Protein AF-A0A2S0K3C7-F1 (afdb_monomer_lite)

Radius of gyration: 15.17 Å; chains: 1; bounding box: 35×26×42 Å

Foldseek 3Di:
DAWDKDKDKAKDFLVLLVLLLQLLVVLLVCLVCLVDDLVNLLVSLVVSPPRNLCRVQVDDDSVLQSVQSVVQSVPDDPVNSVVVSVLSVQQSVQSVVVSVVCVVLVFGMWIWMFIWTGPDVPRSDIGTRDIDTPWTAHPVRDTDD

Sequence (145 aa):
MGFYTTTRIITATKSQLDAMCYAQEDFVNILDNKTTQDSIIRNTFASYGGAVIPLVFAVSTVASVALGVISLIGSLNAAELLQGITDAKEGHRQLLKSYRTMVNFNAIQVNMTLTVNKERPGSELAYIKAVNVNWIMLPDGTKLM

pLDDT: mean 76.61, std 15.34, range [35.41, 96.62]

Organism: Lysinibacillus sphaericus (NCBI:txid1421)

Structure (mmCIF, N/CA/C/O backbone):
data_AF-A0A2S0K3C7-F1
#
_entry.id   AF-A0A2S0K3C7-F1
#
loop_
_atom_site.group_PDB
_atom_site.id
_atom_site.type_symbol
_atom_site.label_atom_id
_atom_site.label_alt_id
_atom_site.label_comp_id
_atom_site.label_asym_id
_atom_site.label_entity_id
_atom_site.label_seq_id
_atom_site.pdbx_PDB_ins_code
_atom_site.Cartn_x
_atom_site.Cartn_y
_atom_site.Cartn_z
_atom_site.occupancy
_atom_site.B_iso_or_equiv
_atom_site.auth_seq_id
_atom_site.auth_comp_id
_atom_site.auth_asym_id
_atom_site.auth_atom_id
_atom_site.pdbx_PDB_model_num
ATOM 1 N N . MET A 1 1 ? -7.102 10.023 19.936 1.00 48.47 1 MET A N 1
ATOM 2 C CA . MET A 1 1 ? -5.636 10.082 19.711 1.00 48.47 1 MET A CA 1
ATOM 3 C C . MET A 1 1 ? -5.457 9.905 18.215 1.00 48.47 1 MET A C 1
ATOM 5 O O . MET A 1 1 ? -6.046 8.983 17.675 1.00 48.47 1 MET A O 1
ATOM 9 N N . GLY A 1 2 ? -4.714 10.786 17.543 1.00 57.56 2 GLY A N 1
ATOM 10 C CA . GLY A 1 2 ? -4.603 10.765 16.079 1.00 57.56 2 GLY A CA 1
ATOM 11 C C . GLY A 1 2 ? -3.589 9.749 15.544 1.00 57.56 2 GLY A C 1
ATOM 12 O O . GLY A 1 2 ? -2.684 9.326 16.262 1.00 57.56 2 GLY A O 1
ATOM 13 N N . PHE A 1 3 ? -3.720 9.399 14.263 1.00 67.56 3 PHE A N 1
ATOM 14 C CA . PHE A 1 3 ? -2.749 8.571 13.547 1.00 67.56 3 PHE A CA 1
ATOM 15 C C . PHE A 1 3 ? -1.358 9.220 13.511 1.00 67.56 3 PHE A C 1
ATOM 17 O O . PHE A 1 3 ? -1.225 10.423 13.286 1.00 67.56 3 PHE A O 1
ATOM 24 N N . TYR A 1 4 ? -0.311 8.410 13.655 1.00 73.88 4 TYR A N 1
ATOM 25 C CA . TYR A 1 4 ? 1.067 8.834 13.428 1.00 73.88 4 TYR A CA 1
ATOM 26 C C . TYR A 1 4 ? 1.422 8.713 11.942 1.00 73.88 4 TYR A C 1
ATOM 28 O O . TYR A 1 4 ? 1.479 7.610 11.399 1.00 73.88 4 TYR A O 1
ATOM 36 N N . THR A 1 5 ? 1.693 9.833 11.280 1.00 81.81 5 THR A N 1
ATOM 37 C CA . THR A 1 5 ? 2.034 9.855 9.852 1.00 81.81 5 THR A CA 1
ATOM 38 C C . THR A 1 5 ? 3.548 9.792 9.638 1.00 81.81 5 THR A C 1
ATOM 40 O O . THR A 1 5 ? 4.309 10.510 10.282 1.00 81.81 5 THR A O 1
ATOM 43 N N . THR A 1 6 ? 4.004 8.958 8.703 1.00 83.19 6 THR A N 1
ATOM 44 C CA . THR A 1 6 ? 5.412 8.896 8.279 1.00 83.19 6 THR A CA 1
ATOM 45 C C . THR A 1 6 ? 5.523 8.691 6.772 1.00 83.19 6 THR A C 1
ATOM 47 O O . THR A 1 6 ? 4.583 8.223 6.136 1.00 83.19 6 THR A O 1
ATOM 50 N N . THR A 1 7 ? 6.673 9.033 6.196 1.00 86.50 7 THR A N 1
ATOM 51 C CA . THR A 1 7 ? 6.915 8.958 4.752 1.00 86.50 7 THR A CA 1
ATOM 52 C C . THR A 1 7 ? 8.056 7.992 4.451 1.00 86.50 7 THR A C 1
ATOM 54 O O . THR A 1 7 ? 9.051 7.959 5.175 1.00 86.50 7 THR A O 1
ATOM 57 N N . ARG A 1 8 ? 7.921 7.193 3.388 1.00 83.19 8 ARG A N 1
ATOM 58 C CA . ARG A 1 8 ? 8.917 6.207 2.948 1.00 83.19 8 ARG A CA 1
ATOM 59 C C . ARG A 1 8 ? 9.074 6.225 1.439 1.00 83.19 8 ARG A C 1
ATOM 61 O O . ARG A 1 8 ? 8.083 6.285 0.724 1.00 83.19 8 ARG A O 1
ATOM 68 N N . ILE A 1 9 ? 10.307 6.121 0.962 1.00 87.56 9 ILE A N 1
ATOM 69 C CA . ILE A 1 9 ? 10.588 5.913 -0.460 1.00 87.56 9 ILE A CA 1
ATOM 70 C C . ILE A 1 9 ? 10.733 4.413 -0.689 1.00 87.56 9 ILE A C 1
ATOM 72 O O . ILE A 1 9 ? 11.504 3.757 0.011 1.00 87.56 9 ILE A O 1
ATOM 76 N N . ILE A 1 10 ? 10.002 3.883 -1.665 1.00 86.00 10 ILE A N 1
ATOM 77 C CA . ILE A 1 10 ? 10.086 2.482 -2.076 1.00 86.00 10 ILE A CA 1
ATOM 78 C C . ILE A 1 10 ? 10.313 2.379 -3.581 1.00 86.00 10 ILE A C 1
ATOM 80 O O . ILE A 1 10 ? 9.926 3.268 -4.341 1.00 86.00 10 ILE A O 1
ATOM 84 N N . THR A 1 11 ? 10.896 1.261 -4.005 1.00 88.62 11 THR A N 1
ATOM 85 C CA . THR A 1 11 ? 10.889 0.822 -5.402 1.00 88.62 11 THR A CA 1
ATOM 86 C C . THR A 1 11 ? 10.107 -0.481 -5.471 1.00 88.62 11 THR A C 1
ATOM 88 O O . THR A 1 11 ? 10.440 -1.422 -4.755 1.00 88.62 11 THR A O 1
ATOM 91 N N . ALA A 1 12 ? 9.073 -0.526 -6.306 1.00 86.75 12 ALA A N 1
ATOM 92 C CA . ALA A 1 12 ? 8.174 -1.664 -6.442 1.00 86.75 12 ALA A CA 1
ATOM 93 C C . ALA A 1 12 ? 8.081 -2.127 -7.900 1.00 86.75 12 ALA A C 1
ATOM 95 O O . ALA A 1 12 ? 8.130 -1.323 -8.832 1.00 86.75 12 ALA A O 1
ATOM 96 N N . THR A 1 13 ? 7.928 -3.431 -8.105 1.00 89.12 13 THR A N 1
ATOM 97 C CA . THR A 1 13 ? 7.546 -4.013 -9.396 1.00 89.12 13 THR A CA 1
ATOM 98 C C . THR A 1 13 ? 6.034 -3.914 -9.614 1.00 89.12 13 THR A C 1
ATOM 100 O O . THR A 1 13 ? 5.266 -3.613 -8.698 1.00 89.12 13 THR A O 1
ATOM 103 N N . LYS A 1 14 ? 5.578 -4.237 -10.830 1.00 86.31 14 LYS A N 1
ATOM 104 C CA . LYS A 1 14 ? 4.145 -4.298 -11.157 1.00 86.31 14 LYS A CA 1
ATOM 105 C C . LYS A 1 14 ? 3.372 -5.274 -10.254 1.00 86.31 14 LYS A C 1
ATOM 107 O O . LYS A 1 14 ? 2.313 -4.910 -9.758 1.00 86.31 14 LYS A O 1
ATOM 112 N N . SER A 1 15 ? 3.907 -6.473 -10.002 1.00 82.25 15 SER A N 1
ATOM 113 C CA . SER A 1 15 ? 3.262 -7.476 -9.134 1.00 82.25 15 SER A CA 1
ATOM 114 C C . SER A 1 15 ? 3.203 -7.036 -7.673 1.00 82.25 15 SER A C 1
ATOM 116 O O . SER A 1 15 ? 2.220 -7.281 -6.984 1.00 82.25 15 SER A O 1
ATOM 118 N N . GLN A 1 16 ? 4.239 -6.343 -7.204 1.00 83.94 16 GLN A N 1
ATOM 119 C CA . GLN A 1 16 ? 4.273 -5.777 -5.861 1.00 83.94 16 GLN A CA 1
ATOM 120 C C . GLN A 1 16 ? 3.226 -4.674 -5.693 1.00 83.94 16 GLN A C 1
ATOM 122 O O . GLN A 1 16 ? 2.525 -4.638 -4.685 1.00 83.94 16 GLN A O 1
ATOM 127 N N . LEU A 1 17 ? 3.082 -3.810 -6.700 1.00 85.75 17 LEU A N 1
ATOM 128 C CA . LEU A 1 17 ? 2.095 -2.739 -6.684 1.00 85.75 17 LEU A CA 1
ATOM 129 C C . LEU A 1 17 ? 0.651 -3.257 -6.778 1.00 85.75 17 LEU A C 1
ATOM 131 O O . LEU A 1 17 ? -0.224 -2.724 -6.101 1.00 85.75 17 LEU A O 1
ATOM 135 N N . ASP A 1 18 ? 0.410 -4.304 -7.569 1.00 83.25 18 ASP A N 1
ATOM 136 C CA . ASP A 1 18 ? -0.885 -4.997 -7.648 1.00 83.25 18 ASP A CA 1
ATOM 137 C C . ASP A 1 18 ? -1.310 -5.533 -6.276 1.00 83.25 18 ASP A C 1
ATOM 139 O O . ASP A 1 18 ? -2.387 -5.241 -5.760 1.00 83.25 18 ASP A O 1
ATOM 143 N N . ALA A 1 19 ? -0.389 -6.228 -5.614 1.00 78.75 19 ALA A N 1
ATOM 144 C CA . ALA A 1 19 ? -0.638 -6.809 -4.310 1.00 78.75 19 ALA A CA 1
ATOM 145 C C . ALA A 1 19 ? -0.865 -5.731 -3.225 1.00 78.75 19 ALA A C 1
ATOM 147 O O . ALA A 1 19 ? -1.715 -5.904 -2.351 1.00 78.75 19 ALA A O 1
ATOM 148 N N . MET A 1 20 ? -0.181 -4.580 -3.315 1.00 82.00 20 MET A N 1
ATOM 149 C CA . MET A 1 20 ? -0.463 -3.406 -2.473 1.00 82.00 20 MET A CA 1
ATOM 150 C C . MET A 1 20 ? -1.863 -2.827 -2.715 1.00 82.00 20 MET A C 1
ATOM 152 O O . MET A 1 20 ? -2.504 -2.400 -1.756 1.00 82.00 20 MET A O 1
ATOM 156 N N . CYS A 1 21 ? -2.346 -2.809 -3.964 1.00 85.56 21 CYS A N 1
ATOM 157 C CA . CYS A 1 21 ? -3.703 -2.354 -4.274 1.00 85.56 21 CYS A CA 1
ATOM 158 C C . CYS A 1 21 ? -4.740 -3.239 -3.578 1.00 85.56 21 CYS A C 1
ATOM 160 O O . CYS A 1 21 ? -5.591 -2.695 -2.875 1.00 85.56 21 CYS A O 1
ATOM 162 N N . TYR A 1 22 ? -4.613 -4.566 -3.699 1.00 80.25 22 TYR A N 1
ATOM 163 C CA . TYR A 1 22 ? -5.510 -5.524 -3.045 1.00 80.25 22 TYR A CA 1
ATOM 164 C C . TYR A 1 22 ? -5.493 -5.401 -1.519 1.00 80.25 22 TYR A C 1
ATOM 166 O O . TYR A 1 22 ? -6.545 -5.273 -0.903 1.00 80.25 22 TYR A O 1
ATOM 174 N N . ALA A 1 23 ? -4.312 -5.354 -0.893 1.00 77.06 23 ALA A N 1
ATOM 175 C CA . ALA A 1 23 ? -4.233 -5.236 0.565 1.00 77.06 23 ALA A CA 1
ATOM 176 C C . ALA A 1 23 ? -4.848 -3.925 1.090 1.00 77.06 23 ALA A C 1
ATOM 178 O O . ALA A 1 23 ? -5.451 -3.902 2.164 1.00 77.06 23 ALA A O 1
ATOM 179 N N . GLN A 1 24 ? -4.703 -2.828 0.341 1.00 80.69 24 GLN A N 1
ATOM 180 C CA . GLN A 1 24 ? -5.302 -1.546 0.701 1.00 80.69 24 GLN A CA 1
ATOM 181 C C . GLN A 1 24 ? -6.828 -1.543 0.478 1.00 80.69 24 GLN A C 1
ATOM 183 O O . GLN A 1 24 ? -7.543 -0.939 1.274 1.00 80.69 24 GLN A O 1
ATOM 188 N N . GLU A 1 25 ? -7.331 -2.213 -0.563 1.00 82.56 25 GLU A N 1
ATOM 189 C CA . GLU A 1 25 ? -8.772 -2.401 -0.803 1.00 82.56 25 GLU A CA 1
ATOM 190 C C . GLU A 1 25 ? -9.428 -3.175 0.343 1.00 82.56 25 GLU A C 1
ATOM 192 O O . GLU A 1 25 ? -10.415 -2.723 0.923 1.00 82.56 25 GLU A O 1
ATOM 197 N N . ASP A 1 26 ? -8.824 -4.291 0.742 1.00 77.94 26 ASP A N 1
ATOM 198 C CA . ASP A 1 26 ? -9.311 -5.118 1.841 1.00 77.94 26 ASP A CA 1
ATOM 199 C C . ASP A 1 26 ? -9.280 -4.378 3.180 1.00 77.94 26 ASP A C 1
ATOM 201 O O . ASP A 1 26 ? -10.227 -4.464 3.964 1.00 77.94 26 ASP A O 1
ATOM 205 N N . PHE A 1 27 ? -8.242 -3.575 3.428 1.00 77.38 27 PHE A N 1
ATOM 206 C CA . PHE A 1 27 ? -8.202 -2.699 4.597 1.00 77.38 27 PHE A CA 1
ATOM 207 C C . PHE A 1 27 ? -9.350 -1.677 4.592 1.00 77.38 27 PHE A C 1
ATOM 209 O O . PHE A 1 27 ? -10.008 -1.493 5.617 1.00 77.38 27 PHE A O 1
ATOM 216 N N . VAL A 1 28 ? -9.634 -1.042 3.448 1.00 80.75 28 VAL A N 1
ATOM 217 C CA . VAL A 1 28 ? -10.775 -0.123 3.299 1.00 80.75 28 VAL A CA 1
ATOM 218 C C . VAL A 1 28 ? -12.096 -0.844 3.570 1.00 80.75 28 VAL A C 1
ATOM 220 O O . VAL A 1 28 ? -12.910 -0.332 4.337 1.00 80.75 28 VAL A O 1
ATOM 223 N N . ASN A 1 29 ? -12.287 -2.037 3.004 1.00 80.00 29 ASN A N 1
ATOM 224 C CA . ASN A 1 29 ? -13.496 -2.839 3.188 1.00 80.00 29 ASN A CA 1
ATOM 225 C C . ASN A 1 29 ? -13.717 -3.217 4.661 1.00 80.00 29 ASN A C 1
ATOM 227 O O . ASN A 1 29 ? -14.840 -3.131 5.160 1.00 80.00 29 ASN A O 1
ATOM 231 N N . ILE A 1 30 ? -12.646 -3.579 5.377 1.00 77.12 30 ILE A N 1
ATOM 232 C CA . ILE A 1 30 ? -12.694 -3.879 6.814 1.00 77.12 30 ILE A CA 1
ATOM 233 C C . ILE A 1 30 ? -13.058 -2.629 7.627 1.00 77.12 30 ILE A C 1
ATOM 235 O O . ILE A 1 30 ? -13.890 -2.714 8.530 1.00 77.12 30 ILE A O 1
ATOM 239 N N . LEU A 1 31 ? -12.469 -1.467 7.321 1.00 75.75 31 LEU A N 1
ATOM 240 C CA . LEU A 1 31 ? -12.779 -0.227 8.040 1.00 75.75 31 LEU A CA 1
ATOM 241 C C . LEU A 1 31 ? -14.207 0.276 7.776 1.00 75.75 31 LEU A C 1
ATOM 243 O O . LEU A 1 31 ? -14.865 0.755 8.702 1.00 75.75 31 LEU A O 1
ATOM 247 N N . ASP A 1 32 ? -14.686 0.172 6.534 1.00 76.38 32 ASP A N 1
ATOM 248 C CA . ASP A 1 32 ? -16.058 0.534 6.160 1.00 76.38 32 ASP A CA 1
ATOM 249 C C . ASP A 1 32 ? -17.079 -0.386 6.853 1.00 76.38 32 ASP A C 1
ATOM 251 O O . ASP A 1 32 ? -18.144 0.063 7.287 1.00 76.38 32 ASP A O 1
ATOM 255 N N . ASN A 1 33 ? -16.746 -1.669 7.017 1.00 71.75 33 ASN A N 1
ATOM 256 C CA . ASN A 1 33 ? -17.607 -2.665 7.635 1.00 71.75 33 ASN A CA 1
ATOM 257 C C . ASN A 1 33 ? -17.223 -2.896 9.107 1.00 71.75 33 ASN A C 1
ATOM 259 O O . ASN A 1 33 ? -16.632 -3.914 9.467 1.00 71.75 33 ASN A O 1
ATOM 263 N N . LYS A 1 34 ? -17.615 -1.964 9.989 1.00 59.50 34 LYS A N 1
ATOM 264 C CA . LYS A 1 34 ? -17.344 -1.996 11.449 1.00 59.50 34 LYS A CA 1
ATOM 265 C C . LYS A 1 34 ? -17.804 -3.271 12.179 1.00 59.50 34 LYS A C 1
ATOM 267 O O . LYS A 1 34 ? -17.478 -3.454 13.346 1.00 59.50 34 LYS A O 1
ATOM 272 N N . THR A 1 35 ? -18.596 -4.117 11.523 1.00 56.50 35 THR A N 1
ATOM 273 C CA . THR A 1 35 ? -19.078 -5.409 12.035 1.00 56.50 35 THR A CA 1
ATOM 274 C C . THR A 1 35 ? -18.253 -6.606 11.554 1.00 56.50 35 THR A C 1
ATOM 276 O O . THR A 1 35 ? -18.635 -7.752 11.793 1.00 56.50 35 THR A O 1
ATOM 279 N N . THR A 1 36 ? -17.132 -6.368 10.866 1.00 65.25 36 THR A N 1
ATOM 280 C CA . THR A 1 36 ? -16.246 -7.430 10.382 1.00 65.25 36 THR A CA 1
ATOM 281 C C . THR A 1 36 ? -15.663 -8.200 11.562 1.00 65.25 36 THR A C 1
ATOM 283 O O . THR A 1 36 ? -14.975 -7.639 12.408 1.00 65.25 36 THR A O 1
ATOM 286 N N . GLN A 1 37 ? -15.953 -9.499 11.623 1.00 64.56 37 GLN A N 1
ATOM 287 C CA . GLN A 1 37 ? -15.487 -10.373 12.696 1.00 64.56 37 GLN A CA 1
ATOM 288 C C . GLN A 1 37 ? -13.957 -10.503 12.677 1.00 64.56 37 GLN A C 1
ATOM 290 O O . GLN A 1 37 ? -13.353 -10.590 11.607 1.00 64.56 37 GLN A O 1
ATOM 295 N N . ASP A 1 38 ? -13.335 -10.623 13.852 1.00 64.62 38 ASP A N 1
ATOM 296 C CA . ASP A 1 38 ? -11.883 -10.815 14.009 1.00 64.62 38 ASP A CA 1
ATOM 297 C C . ASP A 1 38 ? -11.317 -11.952 13.142 1.00 64.62 38 ASP A C 1
ATOM 299 O O . ASP A 1 38 ? -10.197 -11.868 12.633 1.00 64.62 38 ASP A O 1
ATOM 303 N N . SER A 1 39 ? -12.089 -13.027 12.964 1.00 62.88 39 SER A N 1
ATOM 304 C CA . SER A 1 39 ? -11.740 -14.169 12.113 1.00 62.88 39 SER A CA 1
ATOM 305 C C . SER A 1 39 ? -11.596 -13.777 10.639 1.00 62.88 39 SER A C 1
ATOM 307 O O . SER A 1 39 ? -10.674 -14.243 9.972 1.00 62.88 39 SER A O 1
ATOM 309 N N . ILE A 1 40 ? -12.454 -12.883 10.142 1.00 66.31 40 ILE A N 1
ATOM 310 C CA . ILE A 1 40 ? -12.416 -12.369 8.769 1.00 66.31 40 ILE A CA 1
ATOM 311 C C . ILE A 1 40 ? -11.172 -11.498 8.585 1.00 66.31 40 ILE A C 1
ATOM 313 O O . ILE A 1 40 ? -10.410 -11.730 7.652 1.00 66.31 40 ILE A O 1
ATOM 317 N N . ILE A 1 41 ? -10.899 -10.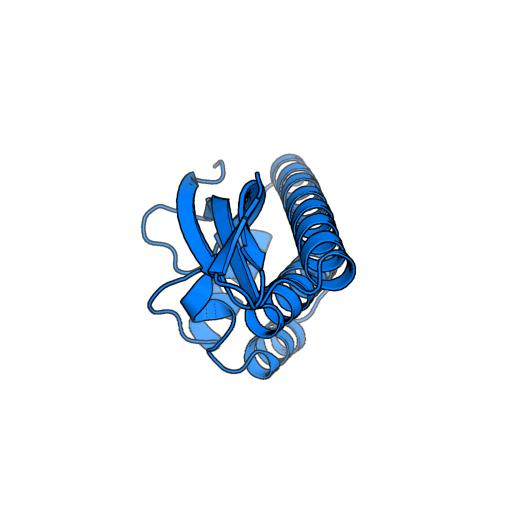585 9.525 1.00 65.62 41 ILE A N 1
ATOM 318 C CA . ILE A 1 41 ? -9.707 -9.719 9.496 1.00 65.62 41 ILE A CA 1
ATOM 319 C C . ILE A 1 41 ? -8.431 -10.571 9.426 1.00 65.62 41 ILE A C 1
ATOM 321 O O . ILE A 1 41 ? -7.567 -10.352 8.578 1.00 65.62 41 ILE A O 1
ATOM 325 N N . ARG A 1 42 ? -8.315 -11.591 10.283 1.00 66.25 42 ARG A N 1
ATOM 326 C CA . ARG A 1 42 ? -7.148 -12.489 10.297 1.00 66.25 42 ARG A CA 1
ATOM 327 C C . ARG A 1 42 ? -6.994 -13.279 8.996 1.00 66.25 42 ARG A C 1
ATOM 329 O O . ARG A 1 42 ? -5.875 -13.387 8.500 1.00 66.25 42 ARG A O 1
ATOM 336 N N . ASN A 1 43 ? -8.087 -13.801 8.438 1.00 67.69 43 ASN A N 1
ATOM 337 C CA . ASN A 1 43 ? -8.062 -14.570 7.191 1.00 67.69 43 ASN A CA 1
ATOM 338 C C . ASN A 1 43 ? -7.675 -13.706 5.985 1.00 67.69 43 ASN A C 1
ATOM 340 O O . ASN A 1 43 ? -6.846 -14.122 5.175 1.00 67.69 43 ASN A O 1
ATOM 344 N N . THR A 1 44 ? -8.218 -12.491 5.905 1.00 68.12 44 THR A N 1
ATOM 345 C CA . THR A 1 44 ? -7.884 -11.500 4.881 1.00 68.12 44 THR A CA 1
ATOM 346 C C . THR A 1 44 ? -6.381 -11.242 4.841 1.00 68.12 44 THR A C 1
ATOM 348 O O . THR A 1 44 ? -5.741 -11.462 3.813 1.00 68.12 44 THR A O 1
ATOM 351 N N . PHE A 1 45 ? -5.766 -10.895 5.975 1.00 63.66 45 PHE A N 1
ATOM 352 C CA . PHE A 1 45 ? -4.328 -10.615 5.991 1.00 63.66 45 PHE A CA 1
ATOM 353 C C . PHE A 1 45 ? -3.456 -11.867 5.840 1.00 63.66 45 PHE A C 1
ATOM 355 O O . PHE A 1 45 ? -2.326 -11.753 5.367 1.00 63.66 45 PHE A O 1
ATOM 362 N N . ALA A 1 46 ? -3.964 -13.059 6.176 1.00 64.69 46 ALA A N 1
ATOM 363 C CA . ALA A 1 46 ? -3.254 -14.321 5.950 1.00 64.69 46 ALA A CA 1
ATOM 364 C C . ALA A 1 46 ? -3.078 -14.650 4.469 1.00 64.69 46 ALA A C 1
ATOM 366 O O . ALA A 1 46 ? -2.038 -15.189 4.087 1.00 64.69 46 ALA A O 1
ATOM 367 N N . SER A 1 47 ? -4.046 -14.266 3.636 1.00 60.44 47 SER A N 1
ATOM 368 C CA . SER A 1 47 ? -4.003 -14.496 2.190 1.00 60.44 47 SER A CA 1
ATOM 369 C C . SER A 1 47 ? -2.901 -13.699 1.473 1.00 60.44 47 SER A C 1
ATOM 371 O O . SER A 1 47 ? -2.357 -14.165 0.475 1.00 60.44 47 SER A O 1
ATOM 373 N N . TYR A 1 48 ? -2.491 -12.549 2.024 1.00 56.34 48 TYR A N 1
ATOM 374 C CA . TYR A 1 48 ? -1.457 -11.682 1.439 1.00 56.34 48 TYR A CA 1
ATOM 375 C C . TYR A 1 48 ? -0.017 -12.109 1.745 1.00 56.34 48 TYR A C 1
ATOM 377 O O . TYR A 1 48 ? 0.931 -11.402 1.379 1.00 56.34 48 TYR A O 1
ATOM 385 N N . GLY A 1 49 ? 0.143 -13.267 2.399 1.00 43.75 49 GLY A N 1
ATOM 386 C CA . GLY A 1 49 ? 1.342 -14.098 2.338 1.00 43.75 49 GLY A CA 1
ATOM 387 C C . GLY A 1 49 ? 2.649 -13.332 2.467 1.00 43.75 49 GLY A C 1
ATOM 388 O O . GLY A 1 49 ? 3.484 -13.439 1.581 1.00 43.75 49 GLY A O 1
ATOM 389 N N . GLY A 1 50 ? 2.807 -12.521 3.520 1.00 41.34 50 GLY A N 1
ATOM 390 C CA . GLY A 1 50 ? 4.094 -11.948 3.926 1.00 41.34 50 GLY A CA 1
ATOM 391 C C . GLY A 1 50 ? 4.927 -11.298 2.816 1.00 41.34 50 GLY A C 1
ATOM 392 O O . GLY A 1 50 ? 6.135 -11.252 2.973 1.00 41.34 50 GLY A O 1
ATOM 393 N N . ALA A 1 51 ? 4.330 -10.830 1.712 1.00 38.47 51 ALA A N 1
ATOM 394 C CA . ALA A 1 51 ? 5.032 -10.203 0.587 1.00 38.47 51 ALA A CA 1
ATOM 395 C C . ALA A 1 51 ? 4.610 -8.737 0.430 1.00 38.47 51 ALA A C 1
ATOM 397 O O . ALA A 1 51 ? 5.455 -7.858 0.294 1.00 38.47 51 ALA A O 1
ATOM 398 N N . VAL A 1 52 ? 3.311 -8.454 0.564 1.00 45.16 52 VAL A N 1
ATOM 399 C CA . VAL A 1 52 ? 2.752 -7.090 0.515 1.00 45.16 52 VAL A CA 1
ATOM 400 C C . VAL A 1 52 ? 3.034 -6.320 1.798 1.00 45.16 52 VAL A C 1
ATOM 402 O O . VAL A 1 52 ? 3.417 -5.151 1.774 1.00 45.16 52 VAL A O 1
ATOM 405 N N . ILE A 1 53 ? 2.889 -7.021 2.924 1.00 44.53 53 ILE A N 1
ATOM 406 C CA . ILE A 1 53 ? 3.140 -6.493 4.260 1.00 44.53 53 ILE A CA 1
ATOM 407 C C . ILE A 1 53 ? 4.610 -6.056 4.389 1.00 44.53 53 ILE A C 1
ATOM 409 O O . ILE A 1 53 ? 4.794 -4.902 4.730 1.00 44.53 53 ILE A O 1
ATOM 413 N N . PRO A 1 54 ? 5.649 -6.836 4.018 1.00 36.69 54 PRO A N 1
ATOM 414 C CA . PRO A 1 54 ? 7.047 -6.384 4.049 1.00 36.69 54 PRO A CA 1
ATOM 415 C C . PRO A 1 54 ? 7.372 -5.159 3.196 1.00 36.69 54 PRO A C 1
ATOM 417 O O . PRO A 1 54 ? 8.216 -4.355 3.587 1.00 36.69 54 PRO A O 1
ATOM 420 N N . LEU A 1 55 ? 6.724 -5.006 2.037 1.00 44.78 55 LEU A N 1
ATOM 421 C CA . LEU A 1 55 ? 7.007 -3.905 1.107 1.00 44.78 55 LEU A CA 1
ATOM 422 C C . LEU A 1 55 ? 6.513 -2.548 1.622 1.00 44.78 55 LEU A C 1
ATOM 424 O O . LEU A 1 55 ? 7.095 -1.518 1.283 1.00 44.78 55 LEU A O 1
ATOM 428 N N . VAL A 1 56 ? 5.498 -2.544 2.490 1.00 47.62 56 VAL A N 1
ATOM 429 C CA . VAL A 1 56 ? 5.029 -1.346 3.210 1.00 47.62 56 VAL A CA 1
ATOM 430 C C . VAL A 1 56 ? 5.5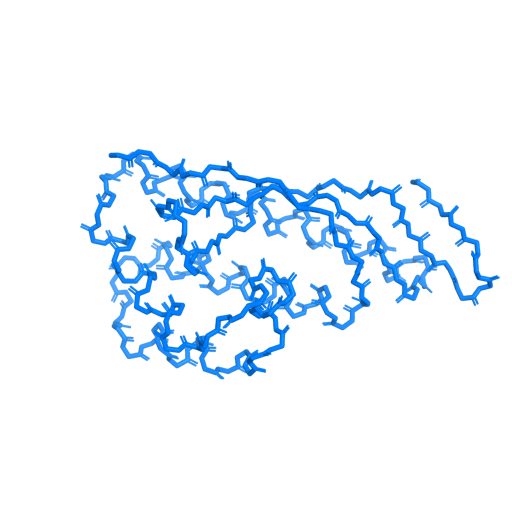62 -1.314 4.662 1.00 47.62 56 VAL A C 1
ATOM 432 O O . VAL A 1 56 ? 5.888 -0.252 5.202 1.00 47.62 56 VAL A O 1
ATOM 435 N N . PHE A 1 57 ? 5.762 -2.487 5.267 1.00 44.81 57 PHE A N 1
ATOM 436 C CA . PHE A 1 57 ? 6.145 -2.767 6.658 1.00 44.81 57 PHE A CA 1
ATOM 437 C C . PHE A 1 57 ? 7.285 -3.769 6.707 1.00 44.81 57 PHE A C 1
ATOM 439 O O . PHE A 1 57 ? 7.050 -4.957 6.859 1.00 44.81 57 PHE A O 1
ATOM 446 N N . ALA A 1 58 ? 8.516 -3.270 6.642 1.00 35.41 58 ALA A N 1
ATOM 447 C CA . ALA A 1 58 ? 9.774 -4.015 6.553 1.00 35.41 58 ALA A CA 1
ATOM 448 C C . ALA A 1 58 ? 10.015 -5.226 7.501 1.00 35.41 58 ALA A C 1
ATOM 450 O O . ALA A 1 58 ? 11.124 -5.749 7.476 1.00 35.41 58 ALA A O 1
ATOM 451 N N . VAL A 1 59 ? 9.076 -5.683 8.344 1.00 38.69 59 VAL A N 1
ATOM 452 C CA . VAL A 1 59 ? 9.280 -6.842 9.235 1.00 38.69 59 VAL A CA 1
ATOM 453 C C . VAL A 1 59 ? 8.011 -7.556 9.763 1.00 38.69 59 VAL A C 1
ATOM 455 O O . VAL A 1 59 ? 8.133 -8.412 10.634 1.00 38.69 59 VAL A O 1
ATOM 458 N N . SER A 1 60 ? 6.796 -7.249 9.296 1.00 51.12 60 SER A N 1
ATOM 459 C CA . SER A 1 60 ? 5.578 -7.645 10.037 1.00 51.12 60 SER A CA 1
ATOM 460 C C . SER A 1 60 ? 4.958 -8.987 9.631 1.00 51.12 60 SER A C 1
ATOM 462 O O . SER A 1 60 ? 4.801 -9.292 8.448 1.00 51.12 60 SER A O 1
ATOM 464 N N . THR A 1 61 ? 4.549 -9.783 10.625 1.00 57.44 61 THR A N 1
ATOM 465 C CA . THR A 1 61 ? 3.781 -11.021 10.406 1.00 57.44 61 THR A CA 1
ATOM 466 C C . THR A 1 61 ? 2.30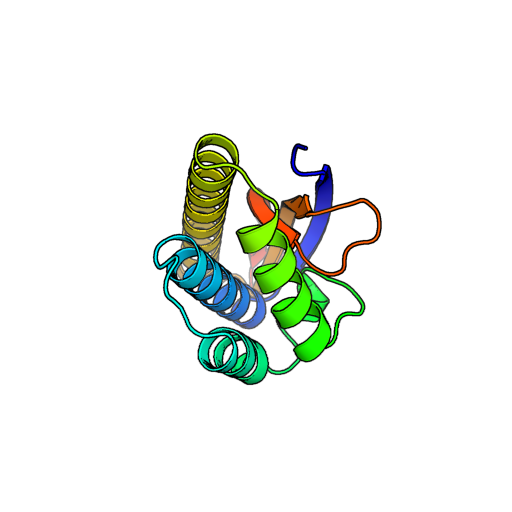8 -10.714 10.115 1.00 57.44 61 THR A C 1
ATOM 468 O O . THR A 1 61 ? 1.758 -9.714 10.564 1.00 57.44 61 THR A O 1
ATOM 471 N N . VAL A 1 62 ? 1.616 -11.613 9.416 1.00 60.81 62 VAL A N 1
ATOM 472 C CA . VAL A 1 62 ? 0.160 -11.529 9.191 1.00 60.81 62 VAL A CA 1
ATOM 473 C C . VAL A 1 62 ? -0.623 -11.294 10.492 1.00 60.81 62 VAL A C 1
ATOM 475 O O . VAL A 1 62 ? -1.540 -10.474 10.547 1.00 60.81 62 VAL A O 1
ATOM 478 N N . ALA A 1 63 ? -0.271 -12.036 11.545 1.00 60.19 63 ALA A N 1
ATOM 479 C CA . ALA A 1 63 ? -1.004 -12.031 12.804 1.00 60.19 63 ALA A CA 1
ATOM 480 C C . ALA A 1 63 ? -0.881 -10.691 13.544 1.00 60.19 63 ALA A C 1
ATOM 482 O O . ALA A 1 63 ? -1.860 -10.230 14.135 1.00 60.19 63 ALA A O 1
ATOM 483 N N . SER A 1 64 ? 0.291 -10.052 13.493 1.00 61.84 64 SER A N 1
ATOM 484 C CA . SER A 1 64 ? 0.524 -8.746 14.116 1.00 61.84 64 SER A CA 1
ATOM 485 C C . SER A 1 64 ? -0.195 -7.616 13.378 1.00 61.84 64 SER A C 1
ATOM 487 O O . SER A 1 64 ? -0.733 -6.721 14.030 1.00 61.84 64 SER A O 1
ATOM 489 N N . VAL A 1 65 ? -0.306 -7.691 12.047 1.00 62.81 65 VAL A N 1
ATOM 490 C CA . VAL A 1 65 ? -1.107 -6.740 11.258 1.00 62.81 65 VAL A CA 1
ATOM 491 C C . VAL A 1 65 ? -2.589 -6.845 11.613 1.00 62.81 65 VAL A C 1
ATOM 493 O O . VAL A 1 65 ? -3.201 -5.834 11.950 1.00 62.81 65 VAL A O 1
ATOM 496 N N . ALA A 1 66 ? -3.159 -8.055 11.625 1.00 65.19 66 ALA A N 1
ATOM 497 C CA . ALA A 1 66 ? -4.571 -8.256 11.962 1.00 65.19 66 ALA A CA 1
ATOM 498 C C . ALA A 1 66 ? -4.916 -7.777 13.386 1.00 65.19 66 ALA A C 1
ATOM 500 O O . ALA A 1 66 ? -5.928 -7.107 13.586 1.00 65.19 66 ALA A O 1
ATOM 501 N N . LEU A 1 67 ? -4.053 -8.063 14.369 1.00 66.06 67 LEU A N 1
ATOM 502 C CA . LEU A 1 67 ? -4.197 -7.552 15.738 1.00 66.06 67 LEU A CA 1
ATOM 503 C C . LEU A 1 67 ? -4.128 -6.022 15.801 1.00 66.06 67 LEU A C 1
ATOM 505 O O . LEU A 1 67 ? -4.896 -5.406 16.538 1.00 66.06 67 LEU A O 1
ATOM 509 N N . GLY A 1 68 ? -3.243 -5.411 15.011 1.00 68.00 68 GLY A N 1
ATOM 510 C CA . GLY A 1 68 ? -3.174 -3.962 14.877 1.00 68.00 68 GLY A CA 1
ATOM 511 C C . GLY A 1 68 ? -4.478 -3.371 14.340 1.00 68.00 68 GLY A C 1
ATOM 512 O O . GLY A 1 68 ? -4.972 -2.402 14.906 1.00 68.00 68 GLY A O 1
ATOM 513 N N . VAL A 1 69 ? -5.075 -3.959 13.293 1.00 71.06 69 VAL A N 1
ATOM 514 C CA . VAL A 1 69 ? -6.354 -3.475 12.728 1.00 71.06 69 VAL A CA 1
ATOM 515 C C . VAL A 1 69 ? -7.471 -3.512 13.772 1.00 71.06 69 VAL A C 1
ATOM 517 O O . VAL A 1 69 ? -8.202 -2.535 13.916 1.00 71.06 69 VAL A O 1
ATOM 520 N N . ILE A 1 70 ? -7.578 -4.608 14.529 1.00 69.88 70 ILE A N 1
ATOM 521 C CA . ILE A 1 70 ? -8.583 -4.759 15.594 1.00 69.88 70 ILE A CA 1
ATOM 522 C C . ILE A 1 70 ? -8.389 -3.682 16.675 1.00 69.88 70 ILE A C 1
ATOM 524 O O . ILE A 1 70 ? -9.341 -2.996 17.049 1.00 69.88 70 ILE A O 1
ATOM 528 N N . SER A 1 71 ? -7.146 -3.487 17.132 1.00 69.50 71 SER A N 1
ATOM 529 C CA . SER A 1 71 ? -6.785 -2.443 18.104 1.00 69.50 71 SER A CA 1
ATOM 530 C C . SER A 1 71 ? -7.122 -1.038 17.593 1.00 69.50 71 SER A C 1
ATOM 532 O O . SER A 1 71 ? -7.668 -0.207 18.325 1.00 69.50 71 SER A O 1
ATOM 534 N N . LEU A 1 72 ? -6.874 -0.782 16.307 1.00 70.75 72 LEU A N 1
ATOM 535 C CA . LEU A 1 72 ? -7.180 0.490 15.673 1.00 70.75 72 LEU A CA 1
ATOM 536 C C . LEU A 1 72 ? -8.691 0.762 15.645 1.00 70.75 72 LEU A C 1
ATOM 538 O O . LEU A 1 72 ? -9.128 1.819 16.084 1.00 70.75 72 LEU A O 1
ATOM 542 N N . ILE A 1 73 ? -9.505 -0.184 15.172 1.00 72.00 73 ILE A N 1
ATOM 543 C CA . ILE A 1 73 ? -10.965 -0.002 15.105 1.00 72.00 73 ILE A CA 1
ATOM 544 C C . ILE A 1 73 ? -11.551 0.233 16.503 1.00 72.00 73 ILE A C 1
ATOM 546 O O . ILE A 1 73 ? -12.426 1.082 16.662 1.00 72.00 73 ILE A O 1
ATOM 550 N N . GLY A 1 74 ? -11.048 -0.477 17.518 1.00 71.88 74 GLY A N 1
ATOM 551 C CA . GLY A 1 74 ? -11.507 -0.332 18.901 1.00 71.88 74 GLY A CA 1
ATOM 552 C C . GLY A 1 74 ? -11.087 0.971 19.592 1.00 71.88 74 GLY A C 1
ATOM 553 O O . GLY A 1 74 ? -11.713 1.353 20.579 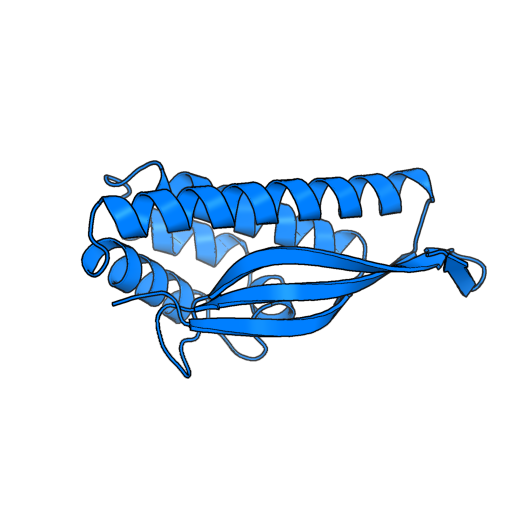1.00 71.88 74 GLY A O 1
ATOM 554 N N . SER A 1 75 ? -10.046 1.656 19.106 1.00 70.50 75 SER A N 1
ATOM 555 C CA . SER A 1 75 ? -9.471 2.842 19.765 1.00 70.50 75 SER A CA 1
ATOM 556 C C . SER A 1 75 ? -9.879 4.182 19.147 1.00 70.50 75 SER A C 1
ATOM 558 O O . SER A 1 75 ? -9.751 5.215 19.809 1.00 70.50 75 SER A O 1
ATOM 560 N N . LEU A 1 76 ? -10.377 4.191 17.908 1.00 72.75 76 LEU A N 1
ATOM 561 C CA . LEU A 1 76 ? -10.766 5.415 17.206 1.00 72.75 76 LEU A CA 1
ATOM 562 C C . LEU A 1 76 ? -12.201 5.832 17.531 1.00 72.75 76 LEU A C 1
ATOM 564 O O . LEU A 1 76 ? -13.129 5.020 17.533 1.00 72.75 76 LEU A O 1
ATOM 568 N N . ASN A 1 77 ? -12.415 7.136 17.705 1.00 78.56 77 ASN A N 1
ATOM 569 C CA . ASN A 1 77 ? -13.772 7.675 17.705 1.00 78.56 77 ASN A CA 1
ATOM 570 C C . ASN A 1 77 ? -14.357 7.727 16.276 1.00 78.56 77 ASN A C 1
ATOM 572 O O . ASN A 1 77 ? -13.661 7.532 15.279 1.00 78.56 77 ASN A O 1
ATOM 576 N N . ALA A 1 78 ? -15.657 8.014 16.155 1.00 78.19 78 ALA A N 1
ATOM 577 C CA . ALA A 1 78 ? -16.347 7.993 14.863 1.00 78.19 78 ALA A CA 1
ATOM 578 C C . ALA A 1 78 ? -15.750 8.955 13.814 1.00 78.19 78 ALA A C 1
ATOM 580 O O . ALA A 1 78 ? -15.714 8.606 12.635 1.00 78.19 78 ALA A O 1
ATOM 581 N N . ALA A 1 79 ? -15.275 10.133 14.231 1.00 81.19 79 ALA A N 1
ATOM 582 C CA . ALA A 1 79 ? -14.677 11.120 13.333 1.00 81.19 79 ALA A CA 1
ATOM 583 C C . ALA A 1 79 ? -13.265 10.704 12.892 1.00 81.19 79 ALA A C 1
ATOM 585 O O . ALA A 1 79 ? -12.934 10.791 11.712 1.00 81.19 79 ALA A O 1
ATOM 586 N N . GLU A 1 80 ? -12.454 10.194 13.822 1.00 78.75 80 GLU A N 1
ATOM 587 C CA . GLU A 1 80 ? -11.114 9.670 13.535 1.00 78.75 80 GLU A CA 1
ATOM 588 C C . GLU A 1 80 ? -11.185 8.460 12.589 1.00 78.75 80 GLU A C 1
ATOM 590 O O . GLU A 1 80 ? -10.395 8.357 11.650 1.00 78.75 80 GLU A O 1
ATOM 595 N N . LEU A 1 81 ? -12.174 7.583 12.777 1.00 78.38 81 LEU A N 1
ATOM 596 C CA . LEU A 1 81 ? -12.414 6.444 11.894 1.00 78.38 81 LEU A CA 1
ATOM 597 C C . LEU A 1 81 ? -12.851 6.883 10.490 1.00 78.38 81 LEU A C 1
ATOM 599 O O . LEU A 1 81 ? -12.333 6.364 9.504 1.00 78.38 81 LEU A O 1
ATOM 603 N N . LEU A 1 82 ? -13.754 7.864 10.380 1.00 81.75 82 LEU A N 1
ATOM 604 C CA . LEU A 1 82 ? -14.178 8.410 9.085 1.00 81.75 82 LEU A CA 1
ATOM 605 C C . LEU A 1 82 ? -12.998 9.038 8.324 1.00 81.75 82 LEU A C 1
ATOM 607 O O . LEU A 1 82 ? -12.852 8.836 7.115 1.00 81.75 82 LEU A O 1
ATOM 611 N N . GLN A 1 83 ? -12.131 9.763 9.034 1.00 83.19 83 GLN A N 1
ATOM 612 C CA . GLN A 1 83 ? -10.909 10.307 8.451 1.00 83.19 83 GLN A CA 1
ATOM 613 C C . GLN A 1 83 ? -9.961 9.188 8.006 1.00 83.19 83 GLN A C 1
ATOM 615 O O . GLN A 1 83 ? -9.421 9.256 6.905 1.00 83.19 83 GLN A O 1
ATOM 620 N N . GLY A 1 84 ? -9.796 8.140 8.820 1.00 80.44 84 GLY A N 1
ATOM 621 C CA . GLY A 1 84 ? -8.970 6.980 8.481 1.00 80.44 84 GLY A CA 1
ATOM 622 C C . GLY A 1 84 ? -9.452 6.252 7.225 1.00 80.44 84 GLY A C 1
ATOM 623 O O . GLY A 1 84 ? -8.645 5.940 6.353 1.00 80.44 84 GLY A O 1
ATOM 624 N N . ILE A 1 85 ? -10.767 6.060 7.086 1.00 83.06 85 ILE A N 1
ATOM 625 C CA . ILE A 1 85 ? -11.398 5.502 5.880 1.00 83.06 85 ILE A CA 1
ATOM 626 C C . ILE A 1 85 ? -11.122 6.389 4.663 1.00 83.06 85 ILE A C 1
ATOM 628 O O . ILE A 1 85 ? -10.750 5.889 3.602 1.00 83.06 85 ILE A O 1
ATOM 632 N N . THR A 1 86 ? -11.294 7.704 4.808 1.00 88.31 86 THR A N 1
ATOM 633 C CA . THR A 1 86 ? -11.085 8.668 3.717 1.00 88.31 86 THR A CA 1
ATOM 634 C C . THR A 1 86 ? -9.633 8.655 3.240 1.00 88.31 86 THR A C 1
ATOM 636 O O . THR A 1 86 ? -9.378 8.536 2.042 1.00 88.31 86 THR A O 1
ATOM 639 N N . ASP A 1 87 ? -8.683 8.698 4.176 1.00 86.75 87 ASP A N 1
ATOM 640 C CA . ASP A 1 87 ? -7.250 8.623 3.888 1.00 86.75 87 ASP A CA 1
ATOM 641 C C . ASP A 1 87 ? -6.890 7.282 3.219 1.00 86.75 87 ASP A C 1
ATOM 643 O O . ASP A 1 87 ? -6.154 7.259 2.232 1.00 86.75 87 ASP A O 1
ATOM 647 N N . ALA A 1 88 ? -7.431 6.163 3.714 1.00 84.12 88 ALA A N 1
ATOM 648 C CA . ALA A 1 88 ? -7.165 4.838 3.160 1.00 84.12 88 ALA A CA 1
ATOM 649 C C . ALA A 1 88 ? -7.721 4.667 1.734 1.00 84.12 88 ALA A C 1
ATOM 651 O O . ALA A 1 88 ? -7.040 4.088 0.880 1.00 84.12 88 ALA A O 1
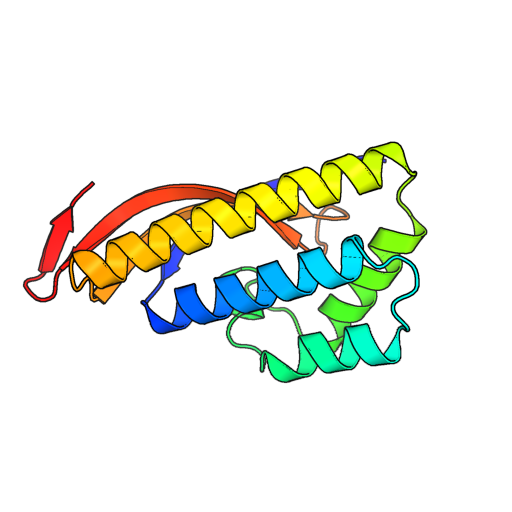ATOM 652 N N . LYS A 1 89 ? -8.919 5.206 1.459 1.00 89.38 89 LYS A N 1
ATOM 653 C CA . LYS A 1 89 ? -9.535 5.239 0.121 1.00 89.38 89 LYS A CA 1
ATOM 654 C C . LYS A 1 89 ? -8.717 6.067 -0.859 1.00 89.38 89 LYS A C 1
ATOM 656 O O . LYS A 1 89 ? -8.497 5.635 -1.990 1.00 89.38 89 LYS A O 1
ATOM 661 N N . GLU A 1 90 ? -8.237 7.233 -0.433 1.00 92.25 90 GLU A N 1
ATOM 662 C CA . GLU A 1 90 ? -7.403 8.074 -1.290 1.00 92.25 90 GLU A CA 1
ATOM 663 C C . GLU A 1 90 ? -6.057 7.405 -1.593 1.00 92.25 90 GLU A C 1
ATOM 665 O O . GLU A 1 90 ? -5.645 7.358 -2.754 1.00 92.25 90 GLU A O 1
ATOM 670 N N . GLY A 1 91 ? -5.420 6.790 -0.592 1.00 89.06 91 GLY A N 1
ATOM 671 C CA . GLY A 1 91 ? -4.217 5.985 -0.797 1.00 89.06 91 GLY A CA 1
ATOM 672 C C . GLY A 1 91 ? -4.430 4.850 -1.803 1.00 89.06 91 GLY A C 1
ATOM 673 O O . GLY A 1 91 ? -3.639 4.700 -2.736 1.00 89.06 91 GLY A O 1
ATOM 674 N N . HIS A 1 92 ? -5.533 4.102 -1.682 1.00 90.19 92 HIS A N 1
ATOM 675 C CA . HIS A 1 92 ? -5.900 3.047 -2.634 1.00 90.19 92 HIS A CA 1
ATOM 676 C C . HIS A 1 92 ? -6.085 3.589 -4.060 1.00 90.19 92 HIS A C 1
ATOM 678 O O . HIS A 1 92 ? -5.521 3.056 -5.018 1.00 90.19 92 HIS A O 1
ATOM 684 N N . ARG A 1 93 ? -6.810 4.704 -4.214 1.00 94.62 93 ARG A N 1
ATOM 685 C CA . ARG A 1 93 ? -7.029 5.354 -5.514 1.00 94.62 93 ARG A CA 1
ATOM 686 C C . ARG A 1 93 ? -5.711 5.755 -6.181 1.00 94.62 93 ARG A C 1
ATOM 688 O O . ARG A 1 93 ? -5.546 5.571 -7.390 1.00 94.62 93 ARG A O 1
ATOM 695 N N . GLN A 1 94 ? -4.771 6.303 -5.413 1.00 93.75 94 GLN A N 1
ATOM 696 C CA . GLN A 1 94 ? -3.468 6.725 -5.929 1.00 93.75 94 GLN A CA 1
ATOM 697 C C . GLN A 1 94 ? -2.553 5.534 -6.269 1.00 93.75 94 GLN A C 1
ATOM 699 O O . GLN A 1 94 ? -1.839 5.588 -7.277 1.00 93.75 94 GLN A O 1
ATOM 704 N N . LEU A 1 95 ? -2.620 4.432 -5.511 1.00 91.00 95 LEU A N 1
ATOM 705 C CA . LEU A 1 95 ? -1.956 3.171 -5.871 1.00 91.00 95 LEU A CA 1
ATOM 706 C C . LEU A 1 95 ? -2.483 2.620 -7.197 1.00 91.00 95 LEU A C 1
ATOM 708 O O . LEU A 1 95 ? -1.691 2.367 -8.103 1.00 91.00 95 LEU A O 1
ATOM 712 N N . LEU A 1 96 ? -3.808 2.525 -7.357 1.00 93.38 96 LEU A N 1
ATOM 713 C CA . LEU A 1 96 ? -4.430 2.067 -8.603 1.00 93.38 96 LEU A CA 1
ATOM 714 C C . LEU A 1 96 ? -4.037 2.942 -9.794 1.00 93.38 96 LEU A C 1
ATOM 716 O O . LEU A 1 96 ? -3.762 2.429 -10.880 1.00 93.38 96 LEU A O 1
ATOM 720 N N . LYS A 1 97 ? -3.985 4.267 -9.607 1.00 94.75 97 LYS A N 1
ATOM 721 C CA . LYS A 1 97 ? -3.504 5.189 -10.644 1.00 94.75 97 LYS A CA 1
ATOM 722 C C . LYS A 1 97 ? -2.063 4.857 -11.036 1.00 94.75 97 LYS A C 1
ATOM 724 O O . LYS A 1 97 ? -1.771 4.755 -12.223 1.00 94.75 97 LYS A O 1
ATOM 729 N N . SER A 1 98 ? -1.194 4.642 -10.052 1.00 92.00 98 SER A N 1
ATOM 730 C CA . SER A 1 98 ? 0.215 4.297 -10.274 1.00 92.00 98 SER A CA 1
ATOM 731 C C . SER A 1 98 ? 0.362 2.952 -10.994 1.00 92.00 98 SER A C 1
ATOM 733 O O . SER A 1 98 ? 1.140 2.838 -11.940 1.00 92.00 98 SER A O 1
ATOM 735 N N . TYR A 1 99 ? -0.445 1.956 -10.618 1.00 91.62 99 TYR A N 1
ATOM 736 C CA . TYR A 1 99 ? -0.475 0.644 -11.261 1.00 91.62 99 TYR A CA 1
ATOM 737 C C . TYR A 1 99 ? -0.900 0.739 -12.724 1.00 91.62 99 TYR A C 1
ATOM 739 O O . TYR A 1 99 ? -0.209 0.235 -13.609 1.00 91.62 99 TYR A O 1
ATOM 747 N N . ARG A 1 100 ? -1.990 1.462 -13.001 1.00 92.94 100 ARG A N 1
ATOM 748 C CA . ARG A 1 100 ? -2.463 1.705 -14.371 1.00 92.94 100 ARG A CA 1
ATOM 749 C C . ARG A 1 100 ? -1.403 2.409 -15.212 1.00 92.94 100 ARG A C 1
ATOM 751 O O . ARG A 1 100 ? -1.181 2.006 -16.347 1.00 92.94 100 ARG A O 1
ATOM 758 N N . THR A 1 101 ? -0.701 3.396 -14.654 1.00 91.88 101 THR A N 1
ATOM 759 C CA . THR A 1 101 ? 0.432 4.042 -15.333 1.00 91.88 101 THR A CA 1
ATOM 760 C C . THR A 1 101 ? 1.519 3.025 -15.6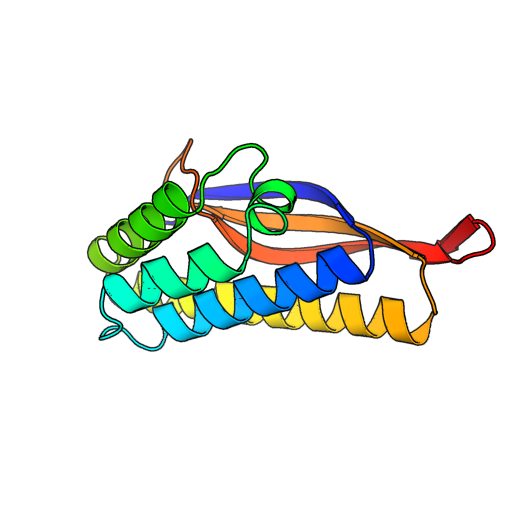87 1.00 91.88 101 THR A C 1
ATOM 762 O O . THR A 1 101 ? 1.941 2.968 -16.840 1.00 91.88 101 THR A O 1
ATOM 765 N N . MET A 1 102 ? 1.932 2.167 -14.748 1.00 92.94 102 MET A N 1
ATOM 766 C CA . MET A 1 102 ? 2.924 1.125 -15.039 1.00 92.94 102 MET A CA 1
ATOM 767 C C . MET A 1 102 ? 2.467 0.143 -16.121 1.00 92.94 102 MET A C 1
ATOM 769 O O . MET A 1 102 ? 3.277 -0.303 -16.931 1.00 92.94 102 MET A O 1
ATOM 773 N N . VAL A 1 103 ? 1.186 -0.230 -16.132 1.00 92.12 103 VAL A N 1
ATOM 774 C CA . VAL A 1 103 ? 0.619 -1.091 -17.176 1.00 92.12 103 VAL A CA 1
ATOM 775 C C . VAL A 1 103 ? 0.669 -0.387 -18.531 1.00 92.12 103 VAL A C 1
ATOM 777 O O . VAL A 1 103 ? 1.202 -0.962 -19.476 1.00 92.12 103 VAL A O 1
ATOM 780 N N . ASN A 1 104 ? 0.211 0.863 -18.602 1.00 92.75 104 ASN A N 1
ATOM 781 C CA . ASN A 1 104 ? 0.131 1.639 -19.841 1.00 92.75 104 ASN A CA 1
ATOM 782 C C . ASN A 1 104 ? 1.501 1.896 -20.481 1.00 92.75 104 ASN A C 1
ATOM 784 O O . ASN A 1 104 ? 1.637 1.793 -21.695 1.00 92.75 104 ASN A O 1
ATOM 788 N N . PHE A 1 105 ? 2.519 2.202 -19.675 1.00 91.31 105 PHE A N 1
ATOM 789 C CA . PHE A 1 105 ? 3.885 2.426 -20.162 1.00 91.31 105 PHE A CA 1
ATOM 790 C C . PHE A 1 105 ? 4.715 1.139 -20.268 1.00 91.31 105 PHE A C 1
ATOM 792 O O . PHE A 1 105 ? 5.896 1.198 -20.589 1.00 91.31 105 PHE A O 1
ATOM 799 N N . ASN A 1 106 ? 4.128 -0.025 -19.970 1.00 93.25 106 ASN A N 1
ATOM 800 C CA . ASN A 1 106 ? 4.847 -1.292 -19.833 1.00 93.25 106 ASN A CA 1
ATOM 801 C C . ASN A 1 106 ? 6.092 -1.191 -18.921 1.00 93.25 106 ASN A C 1
ATOM 803 O O . ASN A 1 106 ? 7.132 -1.793 -19.181 1.00 93.25 106 ASN A O 1
ATOM 807 N N . ALA A 1 107 ? 5.987 -0.411 -17.844 1.00 93.25 107 ALA A N 1
ATOM 808 C CA . ALA A 1 107 ? 7.073 -0.200 -16.900 1.00 93.25 107 ALA A CA 1
ATOM 809 C C . ALA A 1 107 ? 7.363 -1.475 -16.093 1.00 93.25 107 ALA A C 1
ATOM 811 O O . ALA A 1 107 ? 6.446 -2.204 -15.691 1.00 93.25 107 ALA A O 1
ATOM 812 N N . ILE A 1 108 ? 8.645 -1.712 -15.815 1.00 93.31 108 ILE A N 1
ATOM 813 C CA . ILE A 1 108 ? 9.130 -2.853 -15.028 1.00 93.31 108 ILE A CA 1
ATOM 814 C C . ILE A 1 108 ? 9.185 -2.535 -13.531 1.00 93.31 108 ILE A C 1
ATOM 816 O O . ILE A 1 108 ? 8.960 -3.416 -12.698 1.00 93.31 108 ILE A O 1
ATOM 820 N N . GLN A 1 109 ? 9.440 -1.272 -13.184 1.00 92.56 109 GLN A N 1
ATOM 821 C CA . GLN A 1 109 ? 9.529 -0.794 -11.807 1.00 92.56 109 GLN A CA 1
ATOM 822 C C . GLN A 1 109 ? 8.970 0.618 -11.679 1.00 92.56 109 GLN A C 1
ATOM 824 O O . GLN A 1 109 ? 8.932 1.386 -12.639 1.00 92.56 109 GLN A O 1
ATOM 829 N N . VAL A 1 110 ? 8.574 0.969 -10.467 1.00 92.19 110 VAL A N 1
ATOM 830 C CA . VAL A 1 110 ? 8.198 2.320 -10.072 1.00 92.19 110 VAL A CA 1
ATOM 831 C C . VAL A 1 110 ? 8.895 2.656 -8.770 1.00 92.19 110 VAL A C 1
ATOM 833 O O . VAL A 1 110 ? 8.983 1.827 -7.866 1.00 92.19 110 VAL A O 1
ATOM 836 N N . ASN A 1 111 ? 9.380 3.880 -8.662 1.00 92.94 111 ASN A N 1
ATOM 837 C CA . ASN A 1 111 ? 9.810 4.455 -7.408 1.00 92.94 111 ASN A CA 1
ATOM 838 C C . ASN A 1 111 ? 8.776 5.468 -6.954 1.00 92.94 111 ASN A C 1
ATOM 840 O O . ASN A 1 111 ? 8.346 6.328 -7.725 1.00 92.94 111 ASN A O 1
ATOM 844 N N . MET A 1 112 ? 8.370 5.356 -5.700 1.00 91.81 112 MET A N 1
ATOM 845 C CA . MET A 1 112 ? 7.339 6.206 -5.138 1.00 91.81 112 MET A CA 1
ATOM 846 C C . MET A 1 112 ? 7.639 6.546 -3.689 1.00 91.81 112 MET A C 1
ATOM 848 O O . MET A 1 112 ? 8.221 5.763 -2.938 1.00 91.81 112 MET A O 1
ATOM 852 N N . THR A 1 113 ? 7.197 7.730 -3.309 1.00 91.06 113 THR A N 1
ATOM 853 C CA . THR A 1 113 ? 7.151 8.208 -1.941 1.00 91.06 113 THR A CA 1
ATOM 854 C C . THR A 1 113 ? 5.762 7.909 -1.385 1.00 91.06 113 THR A C 1
ATOM 856 O O . THR A 1 113 ? 4.768 8.469 -1.842 1.00 91.06 113 THR A O 1
ATOM 859 N N . LEU A 1 114 ? 5.686 7.007 -0.413 1.00 88.25 114 LEU A N 1
ATOM 860 C CA . LEU A 1 114 ? 4.470 6.647 0.303 1.00 88.25 114 LEU A CA 1
ATOM 861 C C . LEU A 1 114 ? 4.373 7.436 1.602 1.00 88.25 114 LEU A C 1
ATOM 863 O O . LEU A 1 114 ? 5.279 7.375 2.431 1.00 88.25 114 LEU A O 1
ATOM 867 N N . THR A 1 115 ? 3.249 8.104 1.821 1.00 88.25 115 THR A N 1
ATOM 868 C CA . THR A 1 115 ? 2.858 8.601 3.140 1.00 88.25 115 THR A CA 1
ATOM 869 C C . THR A 1 115 ? 1.946 7.568 3.778 1.00 88.25 115 THR A C 1
ATOM 871 O O . THR A 1 115 ? 0.913 7.217 3.209 1.00 88.25 115 THR A O 1
ATOM 874 N N . VAL A 1 116 ? 2.320 7.075 4.956 1.00 83.56 116 VAL A N 1
ATOM 875 C CA . VAL A 1 116 ? 1.590 6.033 5.680 1.00 83.56 116 VAL A CA 1
ATOM 876 C C . VAL A 1 116 ? 1.147 6.531 7.050 1.00 83.56 116 VAL A C 1
ATOM 878 O O . VAL A 1 116 ? 1.897 7.218 7.745 1.00 83.56 116 VAL A O 1
ATOM 881 N N . ASN A 1 117 ? -0.066 6.161 7.444 1.00 79.00 117 ASN A N 1
ATOM 882 C CA . ASN A 1 117 ? -0.625 6.442 8.762 1.00 79.00 117 ASN A CA 1
ATOM 883 C C . ASN A 1 117 ? -0.546 5.191 9.632 1.00 79.00 117 ASN A C 1
ATOM 885 O O . ASN A 1 117 ? -1.029 4.133 9.238 1.00 79.00 117 ASN A O 1
ATOM 889 N N . LYS A 1 118 ? 0.032 5.334 10.823 1.00 74.31 118 LYS A N 1
ATOM 890 C CA . LYS A 1 118 ? 0.192 4.297 11.845 1.00 74.31 118 LYS A CA 1
ATOM 891 C C . LYS A 1 118 ? -0.730 4.554 13.024 1.00 74.31 118 LYS A C 1
ATOM 893 O O . LYS A 1 118 ? -0.995 5.702 13.364 1.00 74.31 118 LYS A O 1
ATOM 898 N N . GLU A 1 119 ? -1.135 3.489 13.703 1.00 64.38 119 GLU A N 1
ATOM 899 C CA . GLU A 1 119 ? -1.859 3.582 14.979 1.00 64.38 119 GLU A CA 1
ATOM 900 C C . GLU A 1 119 ? -1.017 4.286 16.062 1.00 64.38 119 GLU A C 1
ATOM 902 O O . GLU A 1 119 ? -1.505 5.152 16.779 1.00 64.38 119 GLU A O 1
ATOM 907 N N . ARG A 1 120 ? 0.274 3.941 16.164 1.00 65.25 120 ARG A N 1
ATOM 908 C CA . ARG A 1 120 ? 1.223 4.493 17.146 1.00 65.25 120 ARG A CA 1
ATOM 909 C C . ARG A 1 120 ? 2.671 4.404 16.647 1.00 65.25 120 ARG A C 1
ATOM 911 O O . ARG A 1 120 ? 2.953 3.592 15.755 1.00 65.25 120 ARG A O 1
ATOM 918 N N . PRO A 1 121 ? 3.613 5.187 17.209 1.00 65.12 121 PRO A N 1
ATOM 919 C CA . PRO A 1 121 ? 5.039 5.014 16.939 1.00 65.12 121 PRO A CA 1
ATOM 920 C C . PRO A 1 121 ? 5.470 3.563 17.194 1.00 65.12 121 PRO A C 1
ATOM 922 O O . PRO A 1 121 ? 5.088 2.965 18.194 1.00 65.12 121 PRO A O 1
ATOM 925 N N . GLY A 1 122 ? 6.220 2.976 16.260 1.00 61.28 122 GLY A N 1
ATOM 926 C CA . GLY A 1 122 ? 6.635 1.569 16.339 1.00 61.28 122 GLY A CA 1
ATOM 927 C C . GLY A 1 122 ? 5.553 0.538 15.992 1.00 61.28 122 GLY A C 1
ATOM 928 O O . GLY A 1 122 ? 5.879 -0.642 15.935 1.00 61.28 122 GLY A O 1
ATOM 929 N N . SER A 1 123 ? 4.306 0.944 15.701 1.00 61.69 123 SER A N 1
ATOM 930 C CA . SER A 1 123 ? 3.279 -0.002 15.248 1.00 61.69 123 SER A CA 1
ATOM 931 C C . SER A 1 123 ? 3.650 -0.627 13.904 1.00 61.69 123 SER A C 1
ATOM 933 O O . SER A 1 123 ? 4.154 0.044 12.984 1.00 61.69 123 SER A O 1
ATOM 935 N N . GLU A 1 124 ? 3.369 -1.924 13.835 1.00 59.03 124 GLU A N 1
ATOM 936 C CA . GLU A 1 124 ? 3.422 -2.763 12.643 1.00 59.03 124 GLU A CA 1
ATOM 937 C C . GLU A 1 124 ? 2.239 -2.503 11.708 1.00 59.03 124 GLU A C 1
ATOM 939 O O . GLU A 1 124 ? 2.350 -2.714 10.504 1.00 59.03 124 GLU A O 1
ATOM 944 N N . LEU A 1 125 ? 1.134 -1.972 12.241 1.00 63.53 125 LEU A N 1
ATOM 945 C CA . LEU A 1 125 ? 0.017 -1.524 11.429 1.00 63.53 125 LEU A CA 1
ATOM 946 C C . LEU A 1 125 ? 0.290 -0.131 10.865 1.00 63.53 125 LEU A C 1
ATOM 948 O O . LEU A 1 125 ? 0.399 0.849 11.612 1.00 63.53 125 LEU A O 1
ATOM 952 N N . ALA A 1 126 ? 0.284 -0.024 9.541 1.00 71.12 126 ALA A N 1
ATOM 953 C CA . ALA A 1 126 ? -0.036 1.226 8.875 1.00 71.12 126 ALA A CA 1
ATOM 954 C C . ALA A 1 126 ? -0.861 0.975 7.613 1.00 71.12 126 ALA A C 1
ATOM 956 O O . ALA A 1 126 ? -0.951 -0.143 7.113 1.00 71.12 126 ALA A O 1
ATOM 957 N N . TYR A 1 127 ? -1.425 2.045 7.078 1.00 77.19 127 TYR A N 1
ATOM 958 C CA . TYR A 1 127 ? -2.050 2.054 5.762 1.00 77.19 127 TYR A CA 1
ATOM 959 C C . TYR A 1 127 ? -1.518 3.226 4.954 1.00 77.19 127 TYR A C 1
ATOM 961 O O . TYR A 1 127 ? -1.016 4.211 5.507 1.00 77.19 127 TYR A O 1
ATOM 969 N N . ILE A 1 128 ? -1.615 3.119 3.633 1.00 85.19 128 ILE A N 1
ATOM 970 C CA . ILE A 1 128 ? -1.162 4.171 2.730 1.00 85.19 128 ILE A CA 1
ATOM 971 C C . ILE A 1 128 ? -2.216 5.274 2.716 1.00 85.19 128 ILE A C 1
ATOM 973 O O . ILE A 1 128 ? -3.386 5.023 2.450 1.00 85.19 128 ILE A O 1
ATOM 977 N N . LYS A 1 129 ? -1.784 6.492 3.033 1.00 86.75 129 LYS A N 1
ATOM 978 C CA . LYS A 1 129 ? -2.582 7.718 2.967 1.00 86.75 129 LYS A CA 1
ATOM 979 C C . LYS A 1 129 ? -2.382 8.435 1.635 1.00 86.75 129 LYS A C 1
ATOM 981 O O . LYS A 1 129 ? -3.322 8.996 1.087 1.00 86.75 129 LYS A O 1
ATOM 986 N N . ALA A 1 130 ? -1.147 8.451 1.138 1.00 88.81 130 ALA A N 1
ATOM 987 C CA . ALA A 1 130 ? -0.808 9.099 -0.120 1.00 88.81 130 ALA A CA 1
ATOM 988 C C . ALA A 1 130 ? 0.370 8.406 -0.811 1.00 88.81 130 ALA A C 1
ATOM 990 O O . ALA A 1 130 ? 1.225 7.793 -0.168 1.00 88.81 130 ALA A O 1
ATOM 991 N N . VAL A 1 131 ? 0.409 8.545 -2.128 1.00 90.06 131 VAL A N 1
ATOM 992 C CA . VAL A 1 131 ? 1.407 8.018 -3.048 1.00 90.06 131 VAL A CA 1
ATOM 993 C C . VAL A 1 131 ? 1.838 9.157 -3.960 1.00 90.06 131 VAL A C 1
ATOM 995 O O . VAL A 1 131 ? 1.024 9.736 -4.678 1.00 90.06 131 VAL A O 1
ATOM 998 N N . ASN A 1 132 ? 3.132 9.446 -3.976 1.00 93.25 132 ASN A N 1
ATOM 999 C CA . ASN A 1 132 ? 3.740 10.320 -4.966 1.00 93.25 132 ASN A CA 1
ATOM 1000 C C . ASN A 1 132 ? 4.734 9.514 -5.801 1.00 93.25 132 ASN A C 1
ATOM 1002 O O . ASN A 1 132 ? 5.706 8.988 -5.261 1.00 93.25 132 ASN A O 1
ATOM 1006 N N . VAL A 1 133 ? 4.493 9.390 -7.105 1.00 93.25 133 VAL A N 1
ATOM 1007 C CA . VAL A 1 133 ? 5.422 8.699 -8.006 1.00 93.25 133 VAL A CA 1
ATOM 1008 C C . VAL A 1 133 ? 6.622 9.608 -8.244 1.00 93.25 133 VAL A C 1
ATOM 1010 O O . VAL A 1 133 ? 6.465 10.754 -8.649 1.00 93.25 133 VAL A O 1
ATOM 1013 N N . ASN A 1 134 ? 7.819 9.095 -7.971 1.00 94.50 134 ASN A N 1
ATOM 1014 C CA . ASN A 1 134 ? 9.066 9.811 -8.225 1.00 94.50 134 ASN A CA 1
ATOM 1015 C C . ASN A 1 134 ? 9.586 9.500 -9.633 1.00 94.50 134 ASN A C 1
ATOM 1017 O O . ASN A 1 134 ? 10.146 10.377 -10.279 1.00 94.50 134 ASN A O 1
ATOM 1021 N N . TRP A 1 135 ? 9.453 8.245 -10.076 1.00 95.38 135 TRP A N 1
ATOM 1022 C CA . TRP A 1 135 ? 9.718 7.825 -11.453 1.00 95.38 135 TRP A CA 1
ATOM 1023 C C . TRP A 1 135 ? 9.168 6.422 -11.736 1.00 95.38 135 TRP A C 1
ATOM 1025 O O . TRP A 1 135 ? 9.009 5.610 -10.825 1.00 95.38 135 TRP A O 1
ATOM 1035 N N . ILE A 1 136 ? 8.959 6.096 -13.009 1.00 95.31 136 ILE A N 1
ATOM 1036 C CA . ILE A 1 136 ? 8.761 4.731 -13.521 1.00 95.31 136 ILE A CA 1
ATOM 1037 C C . ILE A 1 136 ? 9.945 4.334 -14.406 1.00 95.31 136 ILE A C 1
ATOM 1039 O O . ILE A 1 136 ? 10.509 5.178 -15.092 1.00 95.31 136 ILE A O 1
ATOM 1043 N N . MET A 1 137 ? 10.338 3.063 -14.384 1.00 96.62 137 MET A N 1
ATOM 1044 C CA . MET A 1 137 ? 11.410 2.513 -15.215 1.00 96.62 137 MET A CA 1
ATOM 1045 C C . MET A 1 137 ? 10.818 1.647 -16.320 1.00 96.62 137 MET A C 1
ATOM 1047 O O . MET A 1 137 ? 10.069 0.707 -16.043 1.00 96.62 137 MET A O 1
ATOM 1051 N N . LEU A 1 138 ? 11.174 1.958 -17.560 1.00 94.88 138 LEU A N 1
ATOM 1052 C CA . LEU A 1 138 ? 10.822 1.194 -18.749 1.00 94.88 138 LEU A CA 1
ATOM 1053 C C . LEU A 1 138 ? 11.755 -0.020 -18.934 1.00 94.88 138 LEU A C 1
ATOM 1055 O O . LEU A 1 138 ? 12.819 -0.078 -18.312 1.00 94.88 138 LEU A O 1
ATOM 1059 N N . PRO A 1 139 ? 11.397 -0.994 -19.792 1.00 93.81 139 PRO A N 1
ATOM 1060 C CA . PRO A 1 139 ? 12.230 -2.173 -20.042 1.00 93.81 139 PRO A CA 1
ATOM 1061 C C . PRO A 1 139 ? 13.625 -1.864 -20.609 1.00 93.81 139 PRO A C 1
ATOM 1063 O O . PRO A 1 139 ? 14.542 -2.655 -20.420 1.00 93.81 139 PRO A O 1
ATOM 1066 N N . ASP A 1 140 ? 13.793 -0.725 -21.285 1.00 93.31 140 ASP A N 1
ATOM 1067 C CA . ASP A 1 140 ? 15.071 -0.250 -21.834 1.00 93.31 140 ASP A CA 1
ATOM 1068 C C . ASP A 1 140 ? 15.958 0.468 -20.790 1.00 93.31 140 ASP A C 1
ATOM 1070 O O . ASP A 1 140 ? 17.057 0.915 -21.109 1.00 93.31 140 ASP A O 1
ATOM 1074 N N . GLY A 1 141 ? 15.494 0.578 -19.539 1.00 91.81 141 GLY A N 1
ATOM 1075 C CA . GLY A 1 141 ? 16.180 1.270 -18.447 1.00 91.81 141 GLY A CA 1
ATOM 1076 C C . GLY A 1 141 ? 15.873 2.768 -18.349 1.00 91.81 141 GLY A C 1
ATOM 1077 O O . GLY A 1 141 ? 16.285 3.403 -17.372 1.00 91.81 141 GLY A O 1
ATOM 1078 N N . THR A 1 142 ? 15.119 3.337 -19.296 1.00 94.69 142 THR A N 1
ATOM 1079 C CA . THR A 1 142 ? 14.691 4.741 -19.265 1.00 94.69 142 THR A CA 1
ATOM 1080 C C . THR A 1 142 ? 13.805 5.011 -18.048 1.00 94.69 142 THR A C 1
ATOM 1082 O O . THR A 1 142 ? 12.894 4.238 -17.743 1.00 94.69 142 THR A O 1
ATOM 1085 N N . LYS A 1 143 ? 14.046 6.132 -17.353 1.00 94.94 143 LYS A N 1
ATOM 1086 C CA . LYS A 1 143 ? 13.216 6.594 -16.231 1.00 94.94 143 LYS A CA 1
ATOM 1087 C C . LYS A 1 143 ? 12.354 7.784 -16.646 1.00 94.94 143 LYS A C 1
ATOM 1089 O O . LYS A 1 143 ? 12.889 8.782 -17.118 1.00 94.94 143 LYS A O 1
ATOM 1094 N N . LEU A 1 144 ? 11.044 7.683 -16.433 1.00 90.19 144 LEU A N 1
ATOM 1095 C CA . LEU A 1 144 ? 10.070 8.751 -16.686 1.00 90.19 144 LEU A CA 1
ATOM 1096 C C . LEU A 1 144 ? 9.515 9.286 -15.360 1.00 90.19 144 LEU A C 1
ATOM 1098 O O . LEU A 1 144 ? 9.315 8.493 -14.440 1.00 90.19 144 LEU A O 1
ATOM 1102 N N . MET A 1 145 ? 9.269 10.598 -15.274 1.00 83.19 145 MET A N 1
ATOM 1103 C CA . MET A 1 145 ? 8.574 11.259 -14.155 1.00 83.19 145 MET A CA 1
ATOM 1104 C C . MET A 1 145 ? 7.079 11.381 -14.433 1.00 83.19 145 MET A C 1
ATOM 1106 O O . MET A 1 145 ? 6.735 11.814 -15.555 1.00 83.19 145 MET A O 1
#

Secondary structure (DSSP, 8-state):
---EEEEEEEEEEHHHHHHHHHHHHHHHHHHH-TT--HHHHHHHHHHTTTTHHHHHSTT--HHHHHHHHHHHHHH--HHHHHHHHHHHHHHHHHHHHHHHHHHHTT-SEEEEEEEEEESSTT-S-EEEEEEEEEEEE-TTS-EE-